Protein AF-A0A136LS18-F1 (afdb_monomer_lite)

Sequence (82 aa):
MKAVVRVALVSLFVMFIQFSAQAQCAMCRTTLENNVSNGDIGIAAGINFGILYLFAAPYLIIASIAFFWYRASKNAKRNEYA

Foldseek 3Di:
DVVVVVVVVVVVVVVPDDDPDDPPDPVVVVVQVVCVVVVNNVCVVCVVVVVVCVVCVVVVVVVVVVVVVVVVVVVVVVVVVD

Secondary structure (DSSP, 8-state):
-HHHHHHHHHHHHHHT-------S-HHHHHHHHHHHHTT-HHHHHHHHHHHHHHHHHHHHHHHHHHHHHHHHHHHHHHHHT-

Radius of gyration: 23.21 Å; chains: 1; bounding box: 51×46×46 Å

pLDDT: mean 80.24, std 13.17, range [52.44, 98.0]

Structure (mmCIF, N/CA/C/O backbone):
data_AF-A0A136LS18-F1
#
_entry.id   AF-A0A136LS18-F1
#
loop_
_atom_site.group_PDB
_atom_site.id
_atom_site.type_symbol
_atom_site.label_atom_id
_atom_site.label_alt_id
_atom_site.label_comp_id
_atom_site.label_asym_id
_atom_site.label_entity_id
_atom_site.label_seq_id
_atom_site.pdbx_PDB_ins_code
_atom_site.Cartn_x
_atom_site.Cartn_y
_atom_site.Cartn_z
_atom_site.occupancy
_atom_site.B_iso_or_equiv
_atom_site.auth_seq_id
_atom_site.auth_comp_id
_atom_site.auth_asym_id
_atom_site.auth_atom_id
_atom_site.pdbx_PDB_model_num
ATOM 1 N N . MET A 1 1 ? -22.359 31.129 -3.915 1.00 63.22 1 MET A N 1
ATOM 2 C CA . MET A 1 1 ? -22.593 29.959 -4.801 1.00 63.22 1 MET A CA 1
ATOM 3 C C . MET A 1 1 ? -21.667 29.916 -6.014 1.00 63.22 1 MET A C 1
ATOM 5 O O . MET A 1 1 ? -20.995 28.913 -6.183 1.00 63.22 1 MET A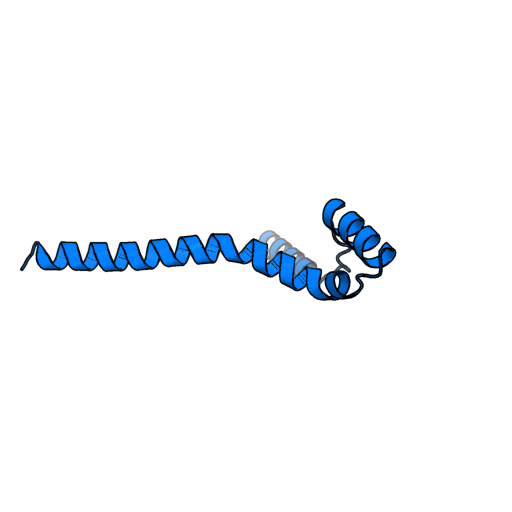 O 1
ATOM 9 N N . LYS A 1 2 ? -21.542 30.985 -6.818 1.00 76.75 2 LYS A N 1
ATOM 10 C CA . LYS A 1 2 ? -20.682 30.989 -8.025 1.00 76.75 2 LYS A CA 1
ATOM 11 C C . LYS A 1 2 ? -19.207 30.626 -7.758 1.00 76.75 2 LYS A C 1
ATOM 13 O O . LYS A 1 2 ? -18.610 29.928 -8.563 1.00 76.75 2 LYS A O 1
ATOM 18 N N . ALA A 1 3 ? -18.643 31.047 -6.622 1.00 82.75 3 ALA A N 1
ATOM 19 C CA . ALA A 1 3 ? -17.278 30.689 -6.222 1.00 82.75 3 ALA A CA 1
ATOM 20 C C . ALA A 1 3 ? -17.130 29.193 -5.891 1.00 82.75 3 ALA A C 1
ATOM 22 O O . ALA A 1 3 ? -16.209 28.555 -6.378 1.00 82.75 3 ALA A O 1
ATOM 23 N N . VAL A 1 4 ? -18.083 28.617 -5.151 1.00 91.12 4 VAL A N 1
ATOM 24 C CA . VAL A 1 4 ? -18.097 27.181 -4.813 1.00 91.12 4 VAL A CA 1
ATOM 25 C C . VAL A 1 4 ? -18.249 26.327 -6.071 1.00 91.12 4 VAL A C 1
ATOM 27 O O . VAL A 1 4 ? -17.524 25.356 -6.240 1.00 91.12 4 VAL A O 1
ATOM 30 N N . VAL A 1 5 ? -19.124 26.732 -6.998 1.00 92.44 5 VAL A N 1
ATOM 31 C CA . VAL A 1 5 ? -19.301 26.043 -8.287 1.00 92.44 5 VAL A CA 1
ATOM 32 C C . VAL A 1 5 ? -18.036 26.134 -9.143 1.00 92.44 5 VAL A C 1
ATOM 34 O O . VAL A 1 5 ? -17.630 25.136 -9.727 1.00 92.44 5 VAL A O 1
ATOM 37 N N . ARG A 1 6 ? -17.362 27.293 -9.183 1.00 90.94 6 ARG A N 1
ATOM 38 C CA . ARG A 1 6 ? -16.076 27.431 -9.889 1.00 90.94 6 ARG A CA 1
ATOM 39 C C . ARG A 1 6 ? -14.993 26.542 -9.282 1.00 90.94 6 ARG A C 1
ATOM 41 O O . ARG A 1 6 ? -14.289 25.879 -10.030 1.00 90.94 6 ARG A O 1
ATOM 48 N N . VAL A 1 7 ? -14.888 26.492 -7.955 1.00 94.44 7 VAL A N 1
ATOM 49 C CA . VAL A 1 7 ? -13.922 25.623 -7.265 1.00 94.44 7 VAL A CA 1
ATOM 50 C C . VAL A 1 7 ? -14.223 24.148 -7.537 1.00 94.44 7 VAL A C 1
ATOM 52 O O . VAL A 1 7 ? -13.311 23.400 -7.872 1.00 94.44 7 VAL A O 1
ATOM 55 N N . ALA A 1 8 ? -15.493 23.741 -7.479 1.00 94.56 8 ALA A N 1
ATOM 56 C CA . ALA A 1 8 ? -15.902 22.371 -7.781 1.00 94.56 8 ALA A CA 1
ATOM 57 C C . ALA A 1 8 ? -15.584 21.978 -9.234 1.00 94.56 8 ALA A C 1
ATOM 59 O O . ALA A 1 8 ? -15.058 20.896 -9.470 1.00 94.56 8 ALA A O 1
ATOM 60 N N . LEU A 1 9 ? -15.837 22.869 -10.199 1.00 94.06 9 LEU A N 1
ATOM 61 C CA . LEU A 1 9 ? -15.532 22.626 -11.612 1.00 94.06 9 LEU A CA 1
ATOM 62 C C . LEU A 1 9 ? -14.026 22.542 -11.882 1.00 94.06 9 LEU A C 1
ATOM 64 O O . LEU A 1 9 ? -13.597 21.665 -12.626 1.00 94.06 9 LEU A O 1
ATOM 68 N N . VAL A 1 10 ? -13.220 23.407 -11.261 1.00 94.25 10 VAL A N 1
ATOM 69 C CA . VAL A 1 10 ? -11.754 23.345 -11.378 1.00 94.25 10 VAL A CA 1
ATOM 70 C C . VAL A 1 10 ? -11.222 22.057 -10.753 1.00 94.25 10 VAL A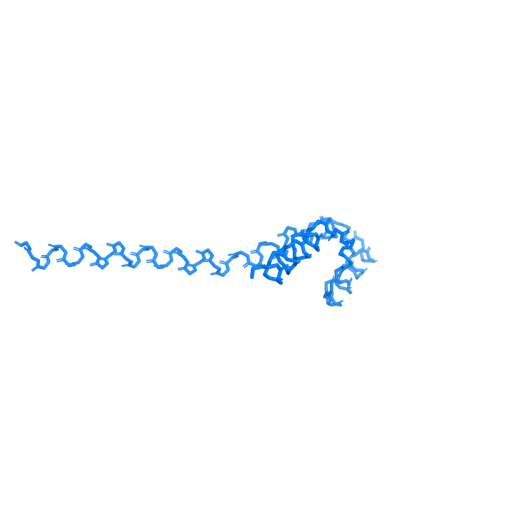 C 1
ATOM 72 O O . VAL A 1 10 ? -10.412 21.372 -11.370 1.00 94.25 10 VAL A O 1
ATOM 75 N N . SER A 1 11 ? -11.714 21.681 -9.571 1.00 90.31 11 SER A N 1
ATOM 76 C CA . SER A 1 11 ? -11.314 20.434 -8.917 1.00 90.31 11 SER A CA 1
ATOM 77 C C . SER A 1 11 ? -11.689 19.206 -9.749 1.00 90.31 11 SER A C 1
ATOM 79 O O . SER A 1 11 ? -10.878 18.292 -9.873 1.00 90.31 11 SER A O 1
ATOM 81 N N . LEU A 1 12 ? -12.887 19.194 -10.340 1.00 93.06 12 LEU A N 1
ATOM 82 C CA . LEU A 1 12 ? -13.338 18.127 -11.230 1.00 93.06 12 LEU A CA 1
ATOM 83 C C . LEU A 1 12 ? -12.460 18.045 -12.486 1.00 93.06 12 LEU A C 1
ATOM 85 O O . LEU A 1 12 ? -12.056 16.958 -12.877 1.00 93.06 12 LEU A O 1
ATOM 89 N N . PHE A 1 13 ? -12.117 19.185 -13.088 1.00 91.50 13 PHE A N 1
ATOM 90 C CA . PHE A 1 13 ? -11.254 19.238 -14.267 1.00 91.50 13 PHE A CA 1
ATOM 91 C C . PHE A 1 13 ? -9.842 18.701 -13.986 1.00 91.50 13 PHE A C 1
ATOM 93 O O . PHE A 1 13 ? -9.313 17.924 -14.777 1.00 91.50 13 PHE A O 1
ATOM 100 N N . VAL A 1 14 ? -9.258 19.046 -12.834 1.00 89.50 14 VAL A N 1
ATOM 101 C CA . VAL A 1 14 ? -7.926 18.566 -12.427 1.00 89.50 14 VAL A CA 1
ATOM 102 C C . VAL A 1 14 ? -7.891 17.041 -12.254 1.00 89.50 14 VAL A C 1
ATOM 104 O O . VAL A 1 14 ? -6.879 16.425 -12.575 1.00 89.50 14 VAL A O 1
ATOM 107 N N . MET A 1 15 ? -8.992 16.408 -11.833 1.00 83.38 15 MET A N 1
ATOM 108 C CA . MET A 1 15 ? -9.071 14.944 -11.699 1.00 83.38 15 MET A CA 1
ATOM 109 C C . MET A 1 15 ? -8.975 14.189 -13.035 1.00 83.38 15 MET A C 1
ATOM 111 O O . MET A 1 15 ? -8.566 13.029 -13.050 1.00 83.38 15 MET A O 1
ATOM 115 N N . PHE A 1 16 ? -9.313 14.828 -14.158 1.00 84.62 16 PHE A N 1
ATOM 116 C CA . PHE A 1 16 ? -9.199 14.219 -15.489 1.00 84.62 16 PHE A CA 1
ATOM 117 C C . PHE A 1 16 ? -7.798 14.345 -16.099 1.00 84.62 16 PHE A C 1
ATOM 119 O O . PHE A 1 16 ? -7.531 13.753 -17.145 1.00 84.62 16 PHE A O 1
ATOM 126 N N . ILE A 1 17 ? -6.884 15.074 -15.452 1.00 83.00 17 ILE A 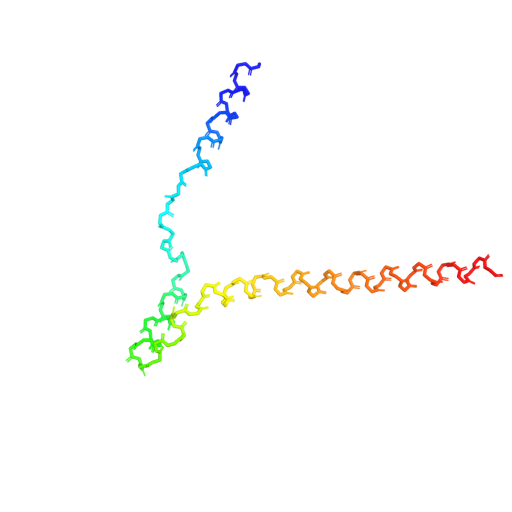N 1
ATOM 127 C CA . ILE A 1 17 ? -5.508 15.208 -15.924 1.00 83.00 17 ILE A CA 1
ATOM 128 C C . ILE A 1 17 ? -4.718 13.978 -15.475 1.00 83.00 17 ILE A C 1
ATOM 130 O O . ILE A 1 17 ? -4.347 13.836 -14.312 1.00 83.00 17 ILE A O 1
ATOM 134 N N . GLN A 1 18 ? -4.462 13.073 -16.416 1.00 63.78 18 GLN A N 1
ATOM 135 C CA . GLN A 1 18 ? -3.603 11.913 -16.202 1.00 63.78 18 GLN A CA 1
ATOM 136 C C . GLN A 1 18 ? -2.160 12.293 -16.549 1.00 63.78 18 GLN A C 1
ATOM 138 O O . GLN A 1 18 ? -1.816 12.454 -17.718 1.00 63.78 18 GLN A O 1
ATOM 143 N N . PHE A 1 19 ? -1.308 12.450 -15.537 1.00 65.94 19 PHE A N 1
ATOM 144 C CA . PHE A 1 19 ? 0.134 12.563 -15.750 1.00 65.94 19 PHE A CA 1
ATOM 145 C C . PHE A 1 19 ? 0.748 11.167 -15.829 1.00 65.94 19 PHE A C 1
ATOM 147 O O . PHE A 1 19 ? 0.395 10.283 -15.047 1.00 65.94 19 PHE A O 1
ATOM 154 N N . SER A 1 20 ? 1.706 10.967 -16.739 1.00 57.34 20 SER A N 1
ATOM 155 C CA . SER A 1 20 ? 2.555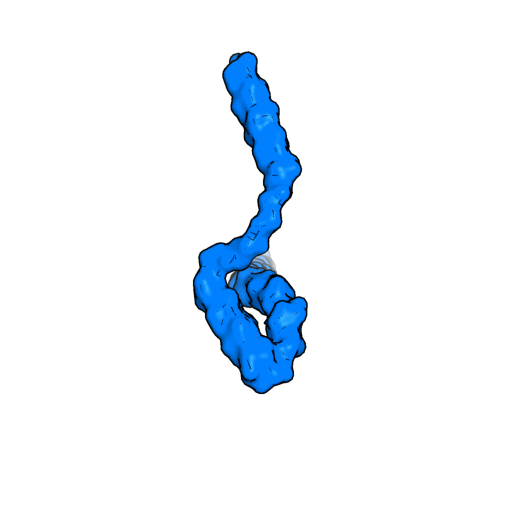 9.777 -16.722 1.00 57.34 20 SER A CA 1
ATOM 156 C C . SER A 1 20 ? 3.341 9.765 -15.410 1.00 57.34 20 SER A C 1
ATOM 158 O O . SER A 1 20 ? 4.312 10.509 -15.251 1.00 57.34 20 SER A O 1
ATOM 160 N N . ALA A 1 21 ? 2.893 8.961 -14.449 1.00 61.31 21 ALA A N 1
ATOM 161 C CA . ALA A 1 21 ? 3.551 8.822 -13.163 1.00 61.31 21 ALA A CA 1
ATOM 162 C C . ALA A 1 21 ? 4.904 8.121 -13.363 1.00 61.31 21 ALA A C 1
ATOM 164 O O . ALA A 1 21 ? 4.989 6.897 -13.426 1.00 61.31 21 ALA A O 1
ATOM 165 N N . GLN A 1 22 ? 5.979 8.902 -13.484 1.00 58.84 22 GLN A N 1
ATOM 166 C CA . GLN A 1 22 ? 7.326 8.401 -13.219 1.00 58.84 22 GLN A CA 1
ATOM 167 C C . GLN A 1 22 ? 7.361 8.015 -11.736 1.00 58.84 22 GLN A C 1
ATOM 169 O O . GLN A 1 22 ? 6.932 8.809 -10.896 1.00 58.84 22 GLN A O 1
ATOM 174 N N . ALA A 1 23 ? 7.807 6.798 -11.410 1.00 57.38 23 ALA A N 1
ATOM 175 C CA . ALA A 1 23 ? 7.849 6.322 -10.030 1.00 57.38 23 ALA A CA 1
ATOM 176 C C . ALA A 1 23 ? 8.556 7.360 -9.135 1.00 57.38 23 ALA A C 1
ATOM 178 O O . ALA A 1 23 ? 9.736 7.645 -9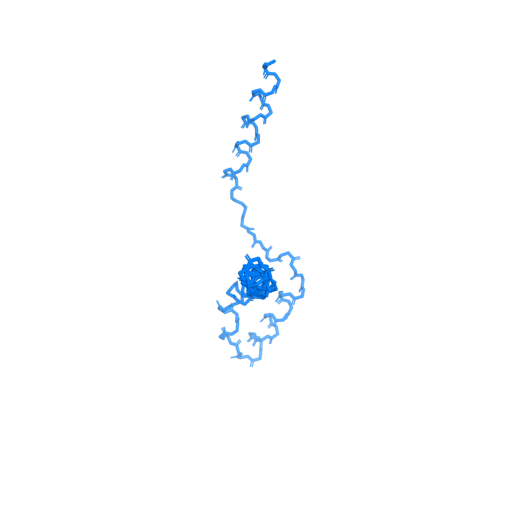.318 1.00 57.38 23 ALA A O 1
ATOM 179 N N . GLN A 1 24 ? 7.817 7.946 -8.188 1.00 52.44 24 GLN A N 1
ATOM 180 C CA . GLN A 1 24 ? 8.302 9.042 -7.334 1.00 52.44 24 GLN A CA 1
ATOM 181 C C . GLN A 1 24 ? 9.278 8.564 -6.247 1.00 52.44 24 GLN A C 1
ATOM 183 O O . GLN A 1 24 ? 9.924 9.364 -5.576 1.00 52.44 24 GLN A O 1
ATOM 188 N N . CYS A 1 25 ? 9.415 7.251 -6.073 1.00 66.38 25 CYS A N 1
ATOM 189 C CA . CYS A 1 25 ? 10.329 6.654 -5.116 1.00 66.38 25 CYS A CA 1
ATOM 190 C C . CYS A 1 25 ? 11.670 6.369 -5.806 1.00 66.38 25 CYS A C 1
ATOM 192 O O . CYS A 1 25 ? 11.800 5.369 -6.515 1.00 66.38 25 CYS A O 1
ATOM 194 N N . ALA A 1 26 ? 12.684 7.207 -5.559 1.00 57.97 26 ALA A N 1
ATOM 195 C CA . ALA A 1 26 ? 14.059 6.980 -6.029 1.00 57.97 26 ALA A CA 1
ATOM 196 C C . ALA A 1 26 ? 14.576 5.567 -5.668 1.00 57.97 26 ALA A C 1
ATOM 198 O O . ALA A 1 26 ? 15.251 4.931 -6.470 1.00 57.97 26 ALA A O 1
ATOM 199 N N . MET A 1 27 ? 14.153 5.025 -4.517 1.00 60.41 27 MET A N 1
ATOM 200 C CA . MET A 1 27 ? 14.438 3.646 -4.090 1.00 60.41 27 MET A CA 1
ATOM 201 C C . MET A 1 27 ? 13.894 2.566 -5.035 1.00 60.41 27 MET A C 1
ATOM 203 O O . MET A 1 27 ? 14.590 1.588 -5.317 1.00 60.41 27 MET A O 1
ATOM 207 N N . CYS A 1 28 ? 12.658 2.716 -5.521 1.00 68.31 28 CYS A N 1
ATOM 208 C CA . CYS A 1 28 ? 12.051 1.725 -6.407 1.00 68.31 28 CYS A CA 1
ATOM 209 C C . CYS A 1 28 ? 12.783 1.708 -7.748 1.00 68.31 28 CYS A C 1
ATOM 211 O O . CYS A 1 28 ? 13.088 0.637 -8.257 1.00 68.31 28 CYS A O 1
ATOM 213 N N . ARG A 1 29 ? 13.147 2.882 -8.278 1.00 69.50 29 ARG A N 1
ATOM 214 C CA . ARG A 1 29 ? 13.892 2.986 -9.536 1.00 69.50 29 ARG A CA 1
ATOM 215 C C . ARG A 1 29 ? 15.280 2.347 -9.448 1.00 69.50 29 ARG A C 1
ATOM 217 O O . ARG A 1 29 ? 15.586 1.493 -10.271 1.00 69.50 29 ARG A O 1
ATOM 224 N N . THR A 1 30 ? 16.077 2.692 -8.435 1.00 68.19 30 THR A N 1
ATOM 225 C CA . THR A 1 30 ? 17.432 2.135 -8.265 1.00 68.19 30 THR A CA 1
ATOM 226 C C . THR A 1 30 ? 17.408 0.621 -8.066 1.00 68.19 30 THR A C 1
ATOM 228 O O . THR A 1 30 ? 18.221 -0.093 -8.644 1.00 68.19 30 THR A O 1
ATOM 231 N N . THR A 1 31 ? 16.444 0.106 -7.297 1.00 71.06 31 THR A N 1
ATOM 232 C CA . THR A 1 31 ? 16.286 -1.344 -7.118 1.00 71.06 31 THR A CA 1
ATOM 233 C C . THR A 1 31 ? 15.959 -2.021 -8.448 1.00 71.06 31 THR A C 1
ATOM 235 O O . THR A 1 31 ? 16.557 -3.042 -8.771 1.00 71.06 31 THR A O 1
ATOM 238 N N . LEU A 1 32 ? 15.066 -1.450 -9.258 1.00 71.56 32 LEU A N 1
ATOM 239 C CA . LEU A 1 32 ? 14.709 -2.022 -10.558 1.00 71.56 32 LEU A CA 1
ATOM 240 C C . LEU A 1 32 ? 15.848 -1.973 -11.573 1.00 71.56 32 LEU A C 1
ATOM 242 O O . LEU A 1 32 ? 16.109 -2.980 -12.224 1.00 71.56 32 LEU A O 1
ATOM 246 N N . GLU A 1 33 ? 16.540 -0.840 -11.688 1.00 72.62 33 GLU A N 1
ATOM 247 C CA . GLU A 1 33 ? 17.696 -0.698 -12.582 1.00 72.62 33 GLU A CA 1
ATOM 248 C C . GLU A 1 33 ? 18.800 -1.700 -12.204 1.00 72.62 33 GLU A C 1
ATOM 250 O O . GLU A 1 33 ? 19.353 -2.362 -13.083 1.00 72.62 33 GLU A O 1
ATOM 255 N N . ASN A 1 34 ? 19.037 -1.916 -10.904 1.00 74.00 34 ASN A N 1
ATOM 256 C CA . ASN A 1 34 ? 19.969 -2.937 -10.427 1.00 74.00 34 ASN A CA 1
ATOM 257 C C . ASN A 1 34 ? 19.503 -4.366 -10.757 1.00 74.00 34 ASN A C 1
ATOM 259 O O . ASN A 1 34 ? 20.318 -5.172 -11.196 1.00 74.00 34 ASN A O 1
ATOM 263 N N . ASN A 1 35 ? 18.222 -4.705 -10.574 1.00 73.69 35 ASN A N 1
ATOM 264 C CA . ASN A 1 35 ? 17.715 -6.051 -10.890 1.00 73.69 35 ASN A CA 1
ATOM 265 C C . ASN A 1 35 ? 17.789 -6.346 -12.398 1.00 73.69 35 ASN A C 1
ATOM 267 O O . ASN A 1 35 ? 18.281 -7.402 -12.792 1.00 73.69 35 ASN A O 1
ATOM 271 N N . VAL A 1 36 ? 17.414 -5.380 -13.244 1.00 75.44 36 VAL A N 1
ATOM 272 C CA . VAL A 1 36 ? 17.531 -5.498 -14.708 1.00 75.44 36 VAL A CA 1
ATOM 273 C C . VAL A 1 36 ? 18.994 -5.625 -15.137 1.00 75.44 36 VAL A C 1
ATOM 275 O O . VAL A 1 36 ? 19.312 -6.491 -15.950 1.00 75.44 36 VAL A O 1
ATOM 278 N N . SER A 1 37 ? 19.900 -4.821 -14.569 1.00 75.12 37 SER A N 1
ATOM 279 C CA . SER A 1 37 ? 21.333 -4.896 -14.885 1.00 75.12 37 SER A CA 1
ATOM 280 C C . SER A 1 37 ? 21.980 -6.219 -14.456 1.00 75.12 37 SER A C 1
ATOM 282 O O . SER A 1 37 ? 23.001 -6.596 -15.026 1.00 75.12 37 SER A O 1
ATOM 284 N N . ASN A 1 38 ? 21.403 -6.923 -13.479 1.00 78.31 38 ASN A N 1
ATOM 285 C CA . ASN A 1 38 ? 21.850 -8.246 -13.035 1.00 78.31 38 ASN A CA 1
ATOM 286 C C . ASN A 1 38 ? 21.140 -9.405 -13.768 1.00 78.31 38 ASN A C 1
ATOM 288 O O . ASN A 1 38 ? 21.343 -10.565 -13.416 1.00 78.31 38 ASN A O 1
ATOM 292 N N . GLY A 1 39 ? 20.328 -9.113 -14.793 1.00 72.19 39 GLY A N 1
ATOM 293 C CA . GLY A 1 39 ? 19.644 -10.117 -15.615 1.00 72.19 39 GLY A CA 1
ATOM 294 C C . GLY A 1 39 ? 18.293 -10.594 -15.072 1.00 72.19 39 GLY A C 1
ATOM 295 O O . GLY A 1 39 ? 17.650 -11.423 -15.715 1.00 72.19 39 GLY A O 1
ATOM 296 N N . ASP A 1 40 ? 17.820 -10.055 -13.944 1.00 69.25 40 ASP A N 1
ATOM 297 C CA . ASP A 1 40 ? 16.513 -10.386 -13.365 1.00 69.25 40 ASP A CA 1
ATOM 298 C C . ASP A 1 40 ? 15.429 -9.396 -13.826 1.00 69.25 40 ASP A C 1
ATOM 300 O O . ASP A 1 40 ? 14.995 -8.473 -13.129 1.00 69.25 40 ASP A O 1
ATOM 304 N N . ILE A 1 41 ? 15.008 -9.584 -15.076 1.00 68.25 41 ILE A N 1
ATOM 305 C CA . ILE A 1 41 ? 14.016 -8.742 -15.763 1.00 68.25 41 ILE A CA 1
ATOM 306 C C . ILE A 1 41 ? 12.588 -8.969 -15.228 1.00 68.25 41 ILE A C 1
ATOM 308 O O . ILE A 1 41 ? 11.714 -8.116 -15.400 1.00 68.25 41 ILE A O 1
ATOM 312 N N . GLY A 1 42 ? 12.335 -10.111 -14.576 1.00 66.31 42 GLY A N 1
ATOM 313 C CA . GLY A 1 42 ? 11.003 -10.502 -14.098 1.00 66.31 42 GLY A CA 1
ATOM 314 C C . GLY A 1 42 ? 10.499 -9.620 -12.953 1.00 66.31 42 GLY A C 1
ATOM 315 O O . GLY A 1 42 ? 9.314 -9.282 -12.897 1.00 66.31 42 GLY A O 1
ATOM 316 N N . ILE A 1 43 ? 11.410 -9.163 -12.091 1.00 66.44 43 ILE A N 1
ATOM 317 C CA . ILE A 1 43 ? 11.106 -8.256 -10.975 1.00 66.44 43 ILE A CA 1
ATOM 318 C C . ILE A 1 43 ? 10.652 -6.874 -11.481 1.00 66.44 43 ILE A C 1
ATOM 320 O O . ILE A 1 43 ? 9.765 -6.252 -10.890 1.00 66.44 43 ILE A O 1
ATOM 324 N N . ALA A 1 44 ? 11.193 -6.411 -12.613 1.00 62.94 44 ALA A N 1
ATOM 325 C CA . ALA A 1 44 ? 10.825 -5.127 -13.208 1.00 62.94 44 ALA A CA 1
ATOM 326 C C . ALA A 1 44 ? 9.394 -5.094 -13.759 1.00 62.94 44 ALA A C 1
ATOM 328 O O . ALA A 1 44 ? 8.728 -4.063 -13.662 1.00 62.94 44 ALA A O 1
ATOM 329 N N . ALA A 1 45 ? 8.887 -6.219 -14.268 1.00 69.38 45 ALA A N 1
ATOM 330 C CA . ALA A 1 45 ? 7.518 -6.309 -14.774 1.00 69.38 45 ALA A CA 1
ATOM 331 C C . ALA A 1 45 ? 6.456 -6.310 -13.652 1.00 69.38 45 ALA A C 1
ATOM 333 O O . ALA A 1 45 ? 5.328 -5.868 -13.869 1.00 69.38 45 ALA A O 1
ATOM 334 N N . GLY A 1 46 ? 6.804 -6.786 -12.447 1.00 72.62 46 GLY A N 1
ATOM 335 C CA . GLY A 1 46 ? 5.856 -7.030 -11.348 1.00 72.62 46 GLY A CA 1
ATOM 336 C C . GLY A 1 46 ? 5.773 -5.950 -10.263 1.00 72.62 46 GLY A C 1
ATOM 337 O O . GLY A 1 46 ? 4.963 -6.069 -9.342 1.00 72.62 46 GLY A O 1
ATOM 338 N N . ILE A 1 47 ? 6.581 -4.890 -10.331 1.00 75.25 47 ILE A N 1
ATOM 339 C CA . ILE A 1 47 ? 6.754 -3.956 -9.204 1.00 75.25 47 ILE A CA 1
ATOM 340 C C . ILE A 1 47 ? 5.468 -3.219 -8.799 1.00 75.25 47 ILE A C 1
ATOM 342 O O . ILE A 1 47 ? 5.228 -3.010 -7.613 1.00 75.25 47 ILE A O 1
ATOM 346 N N . ASN A 1 48 ? 4.603 -2.872 -9.759 1.00 79.00 48 ASN A N 1
ATOM 347 C CA . ASN A 1 48 ? 3.341 -2.180 -9.477 1.00 79.00 48 ASN A CA 1
ATOM 348 C C . ASN A 1 48 ? 2.403 -3.059 -8.644 1.00 79.00 48 ASN A C 1
ATOM 350 O O . ASN A 1 48 ? 1.741 -2.573 -7.727 1.00 79.00 48 ASN A O 1
ATOM 354 N N . PHE A 1 49 ? 2.399 -4.365 -8.920 1.00 82.12 49 PHE A N 1
ATOM 355 C CA . PHE A 1 49 ? 1.667 -5.332 -8.114 1.00 82.12 49 PHE A CA 1
ATOM 356 C C . PHE A 1 49 ? 2.284 -5.460 -6.717 1.00 82.12 49 PHE A C 1
ATOM 358 O O . PHE A 1 49 ? 1.555 -5.470 -5.729 1.00 82.12 49 PHE A O 1
ATOM 365 N N . GLY A 1 50 ? 3.617 -5.464 -6.617 1.00 80.12 50 GLY A N 1
ATOM 366 C CA . GLY A 1 50 ? 4.328 -5.463 -5.336 1.00 80.12 50 GLY A CA 1
ATOM 367 C C . GLY A 1 50 ? 4.006 -4.248 -4.456 1.00 80.12 50 GLY A C 1
ATOM 368 O O . GLY A 1 50 ? 3.735 -4.408 -3.267 1.00 80.12 50 GLY A O 1
ATOM 369 N N . ILE A 1 51 ? 3.962 -3.043 -5.034 1.00 82.56 51 ILE A N 1
ATOM 370 C CA . ILE A 1 51 ? 3.596 -1.808 -4.319 1.00 82.56 51 ILE A CA 1
ATOM 371 C C . ILE A 1 51 ? 2.150 -1.884 -3.822 1.00 82.56 51 ILE A C 1
ATOM 373 O O . ILE A 1 51 ? 1.894 -1.613 -2.650 1.00 82.56 51 ILE A O 1
ATOM 377 N N . LEU A 1 52 ? 1.210 -2.284 -4.685 1.00 82.94 52 LEU A N 1
ATOM 378 C CA . LEU A 1 52 ? -0.195 -2.440 -4.297 1.00 82.94 52 LEU A CA 1
ATOM 379 C C . LEU A 1 52 ? -0.370 -3.499 -3.204 1.00 82.94 52 LEU A C 1
ATOM 381 O O . LEU A 1 52 ? -1.128 -3.277 -2.262 1.00 82.94 52 LEU A O 1
ATOM 385 N N . TYR A 1 53 ? 0.356 -4.614 -3.294 1.00 83.00 53 TYR A N 1
ATOM 386 C CA . TYR A 1 53 ? 0.338 -5.671 -2.289 1.00 83.00 53 TYR A CA 1
ATOM 387 C C . TYR A 1 53 ? 0.827 -5.162 -0.928 1.00 83.00 53 TYR A C 1
ATOM 389 O O . TYR A 1 53 ? 0.122 -5.303 0.071 1.00 83.00 53 TYR A O 1
ATOM 397 N N . LEU A 1 54 ? 1.998 -4.517 -0.887 1.00 85.25 54 LEU A N 1
ATOM 398 C CA . LEU A 1 54 ? 2.574 -3.975 0.348 1.00 85.25 54 LEU A CA 1
ATOM 399 C C . LEU A 1 54 ? 1.730 -2.842 0.940 1.00 85.25 54 LEU A C 1
ATOM 401 O O . LEU A 1 54 ? 1.625 -2.741 2.160 1.00 85.25 54 LEU A O 1
ATOM 405 N N . PHE A 1 55 ? 1.103 -2.017 0.098 1.00 88.31 55 PHE A N 1
ATOM 406 C CA . PHE A 1 55 ? 0.197 -0.964 0.547 1.00 88.31 55 PHE A CA 1
ATOM 407 C C . PHE A 1 55 ? -1.104 -1.533 1.128 1.00 88.31 55 PHE A C 1
ATOM 409 O O . PHE A 1 55 ? -1.546 -1.083 2.181 1.00 88.31 55 PHE A O 1
ATOM 416 N N . ALA A 1 56 ? -1.715 -2.530 0.482 1.00 92.94 56 ALA A N 1
ATOM 417 C CA . ALA A 1 56 ? -2.995 -3.096 0.913 1.00 92.94 56 ALA A CA 1
ATOM 418 C C . ALA A 1 56 ? -2.870 -4.023 2.135 1.00 92.94 56 ALA A C 1
ATOM 420 O O . ALA A 1 56 ? -3.771 -4.052 2.979 1.00 92.94 56 ALA A O 1
ATOM 421 N N . ALA A 1 57 ? -1.764 -4.762 2.253 1.00 95.94 57 ALA A N 1
ATOM 422 C CA . ALA A 1 57 ? -1.532 -5.739 3.315 1.00 95.94 57 ALA A CA 1
ATOM 423 C C . ALA A 1 57 ? -1.811 -5.223 4.746 1.00 95.94 57 ALA A C 1
ATOM 425 O O . ALA A 1 57 ? -2.597 -5.869 5.446 1.00 95.94 57 ALA A O 1
ATOM 426 N N . PRO A 1 58 ? -1.261 -4.079 5.211 1.00 94.56 58 PRO A N 1
ATOM 427 C CA . PRO A 1 58 ? -1.503 -3.609 6.576 1.00 94.56 58 PRO A CA 1
ATOM 428 C C . PRO A 1 58 ? -2.982 -3.299 6.840 1.00 94.56 58 PRO A C 1
ATOM 430 O O . PRO A 1 58 ? -3.496 -3.626 7.910 1.00 94.56 58 PRO A O 1
ATOM 433 N N . TYR A 1 59 ? -3.697 -2.735 5.862 1.00 96.38 59 TYR A N 1
ATOM 434 C CA . TYR A 1 59 ? -5.122 -2.433 6.010 1.00 96.38 59 TYR A CA 1
ATOM 435 C C . TYR A 1 59 ? -5.973 -3.701 6.086 1.00 96.38 59 TYR A C 1
ATOM 437 O O . TYR A 1 59 ? -6.871 -3.783 6.924 1.00 96.38 59 TYR A O 1
ATOM 445 N N . LEU A 1 60 ? -5.673 -4.705 5.256 1.00 97.38 60 LEU A N 1
ATOM 446 C CA . LEU A 1 60 ? -6.382 -5.987 5.273 1.00 97.38 60 LEU A CA 1
ATOM 447 C C . LEU A 1 60 ? -6.169 -6.736 6.592 1.00 97.38 60 LEU A C 1
ATOM 449 O O . LEU A 1 60 ? -7.126 -7.267 7.160 1.00 97.38 60 LEU A O 1
ATOM 453 N N . ILE A 1 61 ? -4.939 -6.727 7.114 1.00 97.75 61 ILE A N 1
ATOM 454 C CA . ILE A 1 61 ? -4.615 -7.337 8.408 1.00 97.75 61 ILE A CA 1
ATOM 455 C C . ILE A 1 61 ? -5.430 -6.671 9.520 1.00 97.75 61 ILE A C 1
ATOM 457 O O . ILE A 1 61 ? -6.144 -7.360 10.249 1.00 97.75 61 ILE A O 1
ATOM 461 N N . ILE A 1 62 ? -5.403 -5.339 9.612 1.00 97.94 62 ILE A N 1
ATOM 462 C CA . ILE A 1 62 ? -6.145 -4.603 10.647 1.00 97.94 62 ILE A CA 1
ATOM 463 C C . ILE A 1 62 ? -7.655 -4.848 10.523 1.00 97.94 62 ILE A C 1
ATOM 465 O O . ILE A 1 62 ? -8.313 -5.131 11.527 1.00 97.94 62 ILE A O 1
ATOM 469 N N . ALA A 1 63 ? -8.205 -4.799 9.307 1.00 97.69 63 ALA A N 1
ATOM 470 C CA . ALA A 1 63 ? -9.625 -5.046 9.062 1.00 97.69 63 ALA A CA 1
ATOM 471 C C . ALA A 1 63 ? -10.049 -6.459 9.492 1.00 97.69 63 ALA A C 1
ATOM 473 O O . ALA A 1 63 ? -11.095 -6.624 10.124 1.00 97.69 63 ALA A O 1
ATOM 474 N N . SER A 1 64 ? -9.223 -7.472 9.209 1.00 97.81 64 SER A N 1
ATOM 475 C CA . SER A 1 64 ? -9.495 -8.853 9.619 1.00 97.81 64 SER A CA 1
ATOM 476 C C . SER A 1 64 ? -9.527 -9.001 11.144 1.00 97.81 64 SER A C 1
ATOM 478 O O . SER A 1 64 ? -10.493 -9.538 11.688 1.00 97.81 64 SER A O 1
ATOM 480 N N . ILE A 1 65 ? -8.537 -8.442 11.850 1.00 98.00 65 ILE A N 1
ATOM 481 C CA . ILE A 1 65 ? -8.459 -8.475 13.316 1.00 98.00 65 ILE A CA 1
ATOM 482 C C . ILE A 1 65 ? -9.678 -7.776 13.922 1.00 98.00 65 ILE A C 1
ATOM 484 O O . ILE A 1 65 ? -10.352 -8.342 14.786 1.00 98.00 65 ILE A O 1
ATOM 488 N N . ALA A 1 66 ? -10.003 -6.577 13.433 1.00 97.44 66 ALA A N 1
ATOM 489 C CA . ALA A 1 66 ? -11.157 -5.814 13.894 1.00 97.44 66 ALA A CA 1
ATOM 490 C C . ALA A 1 66 ? -12.474 -6.584 13.689 1.00 97.44 66 ALA A C 1
ATOM 492 O O . ALA A 1 66 ? -13.314 -6.622 14.592 1.00 97.44 66 ALA A O 1
ATOM 493 N N . PHE A 1 67 ? -12.643 -7.246 12.540 1.00 97.50 67 PHE A N 1
ATOM 494 C CA . PHE A 1 67 ? -13.824 -8.056 12.241 1.00 97.50 67 PHE A CA 1
ATOM 495 C C . PHE A 1 67 ? -13.983 -9.240 13.207 1.00 97.50 67 PHE A C 1
ATOM 497 O O . PHE A 1 67 ? -15.064 -9.436 13.777 1.00 97.50 67 PHE A O 1
ATOM 504 N N . PHE A 1 68 ? -12.915 -10.012 13.434 1.00 97.50 68 PHE A N 1
ATOM 505 C CA . PHE A 1 68 ? -12.957 -11.147 14.362 1.00 97.50 68 PHE A CA 1
ATOM 506 C C . PHE A 1 68 ? -13.191 -10.697 15.805 1.00 97.50 68 PHE A C 1
ATOM 508 O O . PHE A 1 68 ? -14.011 -11.297 16.506 1.00 97.50 68 PHE A O 1
ATOM 515 N N . TRP A 1 69 ? -12.545 -9.610 16.231 1.00 96.75 69 TRP A N 1
ATOM 516 C CA . TRP A 1 69 ? -12.731 -9.051 17.567 1.00 96.75 69 TRP A CA 1
ATOM 517 C C . TRP A 1 69 ? -14.163 -8.555 17.794 1.00 96.75 69 TRP A C 1
ATOM 519 O O . TRP A 1 69 ? -14.777 -8.891 18.808 1.00 96.75 69 TRP A O 1
ATOM 529 N N . TYR A 1 70 ? -14.746 -7.841 16.826 1.00 95.50 70 TYR A N 1
ATOM 530 C CA . TYR A 1 70 ? -16.139 -7.394 16.898 1.00 95.50 70 TYR A CA 1
ATOM 531 C C . TYR A 1 70 ? -17.112 -8.573 17.028 1.00 95.50 70 TYR A C 1
ATOM 533 O O . TYR A 1 70 ? -18.009 -8.559 17.878 1.00 95.50 70 TYR A O 1
ATOM 541 N N . ARG A 1 71 ? -16.917 -9.630 16.227 1.00 94.81 71 ARG A N 1
ATOM 542 C CA . ARG A 1 71 ? -17.762 -10.832 16.283 1.00 94.81 71 ARG A CA 1
ATOM 543 C C . ARG A 1 71 ? -17.641 -11.548 17.631 1.00 94.81 71 ARG A C 1
ATOM 545 O O . ARG A 1 71 ? -18.662 -11.946 18.195 1.00 94.81 71 ARG A O 1
ATOM 552 N N . ALA A 1 72 ? -16.423 -11.686 18.153 1.00 94.00 72 ALA A N 1
ATOM 553 C CA . ALA A 1 72 ? -16.174 -12.293 19.458 1.00 94.00 72 ALA A CA 1
ATOM 554 C C . ALA A 1 72 ? -16.815 -11.475 20.592 1.00 94.00 72 ALA A C 1
ATOM 556 O O . ALA A 1 72 ? -17.561 -12.027 21.399 1.00 94.00 72 ALA A O 1
ATOM 557 N N . SER A 1 73 ? -16.620 -10.152 20.599 1.00 91.81 73 SER A N 1
ATOM 558 C CA . SER A 1 73 ? -17.198 -9.249 21.602 1.00 91.81 73 SER A CA 1
ATOM 559 C C . SER A 1 73 ? -18.732 -9.265 21.586 1.00 91.81 73 SER A C 1
ATOM 561 O O . SER A 1 73 ? -19.365 -9.341 22.640 1.00 91.81 73 SER A O 1
ATOM 563 N N . LYS A 1 74 ? -19.357 -9.275 20.400 1.00 89.31 74 LYS A N 1
ATOM 564 C CA . LYS A 1 74 ? -20.821 -9.367 20.273 1.00 89.31 74 LYS A CA 1
ATOM 565 C C . LYS A 1 74 ? -21.373 -10.693 20.813 1.00 89.31 74 LYS A C 1
ATOM 567 O O . LYS A 1 74 ? -22.445 -10.706 21.414 1.00 89.31 74 LYS A O 1
ATOM 572 N N . ASN A 1 75 ? -20.663 -11.801 20.601 1.00 85.62 75 ASN A N 1
ATOM 573 C CA . ASN A 1 75 ? -21.055 -13.105 21.138 1.00 85.62 75 ASN A CA 1
ATOM 574 C C . ASN A 1 75 ? -20.897 -13.173 22.661 1.00 85.62 75 ASN A C 1
ATOM 576 O O . ASN A 1 75 ? -21.801 -13.670 23.323 1.00 85.62 75 ASN A O 1
ATOM 580 N N . ALA A 1 76 ? -19.803 -12.631 23.203 1.00 83.00 76 ALA A N 1
ATOM 581 C CA . ALA A 1 76 ? -19.585 -12.556 24.646 1.00 83.00 76 ALA A CA 1
ATOM 582 C C . ALA A 1 76 ? -20.700 -11.755 25.337 1.00 83.00 76 ALA A C 1
ATOM 584 O O . ALA A 1 76 ? -21.334 -12.264 26.253 1.00 83.00 76 ALA A O 1
ATOM 585 N N . LYS A 1 77 ? -21.040 -10.565 24.815 1.00 77.12 77 LYS A N 1
ATOM 586 C CA . LYS A 1 77 ? -22.150 -9.760 25.350 1.00 77.12 77 LYS A CA 1
ATOM 587 C C . LYS A 1 77 ? -23.489 -10.494 25.302 1.00 77.12 77 LYS A C 1
ATOM 589 O O . LYS A 1 77 ? -24.246 -10.410 26.252 1.00 77.12 77 LYS A O 1
ATOM 594 N N . ARG A 1 78 ? -23.799 -11.222 24.222 1.00 78.25 78 ARG A N 1
ATOM 595 C CA . ARG A 1 78 ? -25.062 -11.980 24.120 1.00 78.25 78 ARG A CA 1
ATOM 596 C C . ARG A 1 78 ? -25.175 -13.075 25.186 1.00 78.25 78 ARG A C 1
ATOM 598 O O . ARG A 1 78 ? -26.272 -13.299 25.673 1.00 78.25 78 ARG A O 1
ATOM 605 N N . ASN A 1 79 ? -24.069 -13.734 25.523 1.00 72.06 79 ASN A N 1
ATOM 606 C CA . ASN A 1 79 ? -24.050 -14.793 26.533 1.00 72.06 79 ASN A CA 1
ATOM 607 C C . ASN A 1 79 ? -24.134 -14.248 27.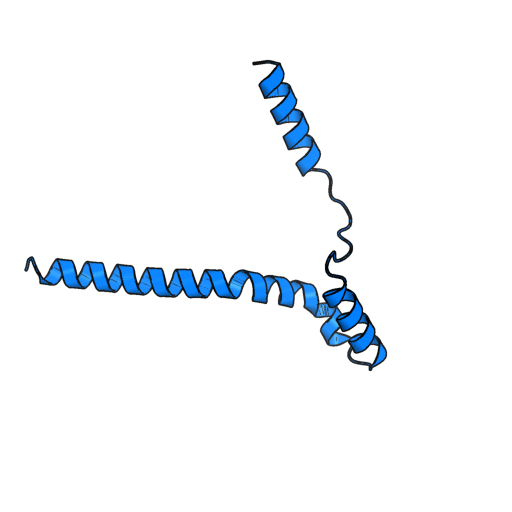968 1.00 72.06 79 ASN A C 1
ATOM 609 O O . ASN A 1 79 ? -24.499 -14.989 28.863 1.00 72.06 79 ASN A O 1
ATOM 613 N N . GLU A 1 80 ? -23.792 -12.977 28.186 1.00 71.25 80 GLU A N 1
ATOM 614 C CA . GLU A 1 80 ? -23.875 -12.323 29.500 1.00 71.25 80 GLU A CA 1
ATOM 615 C C . GLU A 1 80 ? -25.307 -11.867 29.851 1.00 71.25 80 GLU A C 1
ATOM 617 O O . GLU A 1 80 ? -25.614 -11.650 31.017 1.00 71.25 80 GLU A O 1
ATOM 622 N N . TYR A 1 81 ? -26.195 -11.750 28.851 1.00 60.44 81 TYR A N 1
ATOM 623 C CA . TYR A 1 81 ? -27.624 -11.429 29.018 1.00 60.44 81 TYR A CA 1
ATOM 624 C C . TYR A 1 81 ? -28.563 -12.644 28.844 1.00 60.44 81 TYR A C 1
ATOM 626 O O . TYR A 1 81 ? -29.778 -12.449 28.775 1.00 60.44 81 TYR A O 1
ATOM 634 N N . ALA A 1 82 ? -28.027 -13.862 28.713 1.00 55.19 82 ALA A N 1
ATOM 635 C CA . ALA A 1 82 ? -28.782 -15.115 28.584 1.00 55.19 82 ALA A CA 1
ATOM 636 C C . ALA A 1 82 ? -28.652 -15.948 29.863 1.00 55.19 82 ALA A C 1
ATOM 638 O O . ALA A 1 82 ? -29.664 -16.576 30.244 1.00 55.19 82 ALA A O 1
#